Protein AF-A0A150FU16-F1 (afdb_monomer_lite)

Foldseek 3Di:
DDWDDAPPPDIFCQPDWDKDWDWDAPLVVLKIKIFIDTQGAGPVRFGADQPPRHGQDPDDPGDDDHGQDIFMDNALVRSLCCLQVVPPRPPDDPDDDDPGPSVVVVVPDRSDPDPVVSVLSSVLRNQNNVCSVVVNDRDRD

Radius of gyration: 16.52 Å; chains: 1; bounding box: 37×30×52 Å

pLDDT: mean 73.82, std 20.78, range [35.34, 98.25]

InterPro domains:
  IPR025595 Ycf91-like [PF14251] (20-88)
  IPR025595 Ycf91-like [PF14251] (110-141)

Secondary structure (DSSP, 8-state):
-EEEEETTTEEEEE-EE--EEEEEEETTTTEEEEEEE--EE-TTS-EE-TTT--B----TTPPPPPPSEEEEESSHHHHHHHHHH-TTTTS---------HHHHHHHTS-S---HHHHHHHHHHHHHHHHHHHH-------

Structure (mmCIF, N/CA/C/O backbone):
data_AF-A0A150FU16-F1
#
_entry.id   AF-A0A150FU16-F1
#
loop_
_atom_site.group_PDB
_atom_site.id
_atom_site.type_symbol
_atom_site.label_atom_id
_atom_site.label_alt_id
_atom_site.label_comp_id
_atom_site.label_asym_id
_atom_site.label_entity_id
_atom_site.label_seq_id
_atom_site.pdbx_PDB_ins_code
_atom_site.Cartn_x
_atom_site.Cartn_y
_atom_site.Cartn_z
_atom_site.occupancy
_atom_site.B_iso_or_equiv
_atom_site.auth_seq_id
_atom_site.auth_comp_id
_atom_site.auth_asym_id
_atom_site.auth_atom_id
_atom_site.pdbx_PDB_model_num
ATOM 1 N N . MET A 1 1 ? 3.997 -8.855 -21.879 1.00 38.38 1 MET A N 1
ATOM 2 C CA . MET A 1 1 ? 4.973 -7.906 -22.450 1.00 38.38 1 MET A CA 1
ATOM 3 C C . MET A 1 1 ? 4.283 -6.568 -22.614 1.00 38.38 1 MET A C 1
ATOM 5 O O . MET A 1 1 ? 3.260 -6.534 -23.284 1.00 38.38 1 MET A O 1
ATOM 9 N N . ALA A 1 2 ? 4.802 -5.507 -22.002 1.00 38.72 2 ALA A N 1
ATOM 10 C CA . ALA A 1 2 ? 4.414 -4.141 -22.334 1.00 38.72 2 ALA A CA 1
ATOM 11 C C . ALA A 1 2 ? 5.642 -3.480 -22.969 1.00 38.72 2 ALA A C 1
ATOM 13 O O . ALA A 1 2 ? 6.636 -3.245 -22.291 1.00 38.72 2 ALA A O 1
ATOM 14 N N . ALA A 1 3 ? 5.614 -3.265 -24.282 1.00 36.97 3 ALA A N 1
ATOM 15 C CA . ALA A 1 3 ? 6.650 -2.489 -24.953 1.00 36.97 3 ALA A CA 1
ATOM 16 C C . ALA A 1 3 ? 6.250 -1.016 -24.876 1.00 36.97 3 ALA A C 1
ATOM 18 O O . ALA A 1 3 ? 5.143 -0.665 -25.289 1.00 36.97 3 ALA A O 1
ATOM 19 N N . VAL A 1 4 ? 7.133 -0.165 -24.354 1.00 43.84 4 VAL A N 1
ATOM 20 C CA . VAL A 1 4 ? 6.954 1.283 -24.455 1.00 43.84 4 VAL A CA 1
ATOM 21 C C . VAL A 1 4 ? 7.875 1.782 -25.560 1.00 43.84 4 VAL A C 1
ATOM 23 O O . VAL A 1 4 ? 9.096 1.647 -25.478 1.00 43.84 4 VAL A O 1
ATOM 26 N N . LEU A 1 5 ? 7.279 2.297 -26.636 1.00 38.00 5 LEU A N 1
ATOM 27 C CA . LEU A 1 5 ? 8.014 2.947 -27.718 1.00 38.00 5 LEU A CA 1
ATOM 28 C C . LEU A 1 5 ? 8.509 4.306 -27.223 1.00 38.00 5 LEU A C 1
ATOM 30 O O . LEU A 1 5 ? 7.704 5.184 -26.911 1.00 38.00 5 LEU A O 1
ATOM 34 N N . VAL A 1 6 ? 9.827 4.480 -27.171 1.00 38.97 6 VAL A N 1
ATOM 35 C CA . VAL A 1 6 ? 10.470 5.738 -26.790 1.00 38.97 6 VAL A CA 1
ATOM 36 C C . VAL A 1 6 ? 11.047 6.348 -28.059 1.00 38.97 6 VAL A C 1
ATOM 38 O O . VAL A 1 6 ? 12.125 5.965 -28.489 1.00 38.97 6 VAL A O 1
ATOM 41 N N . ALA A 1 7 ? 10.327 7.283 -28.685 1.00 37.88 7 ALA A N 1
ATOM 42 C CA . ALA A 1 7 ? 10.711 7.895 -29.967 1.00 37.88 7 ALA A CA 1
ATOM 43 C C . ALA A 1 7 ? 10.796 6.885 -31.152 1.00 37.88 7 ALA A C 1
ATOM 45 O O . ALA A 1 7 ? 10.844 5.667 -30.954 1.00 37.88 7 ALA A O 1
ATOM 46 N N . PRO A 1 8 ? 10.756 7.341 -32.421 1.00 35.34 8 PRO A N 1
ATOM 47 C CA . PRO A 1 8 ? 10.810 6.429 -33.560 1.00 35.34 8 PRO A CA 1
ATOM 48 C C . PRO A 1 8 ? 12.207 5.797 -33.657 1.00 35.34 8 PRO A C 1
ATOM 50 O O . PRO A 1 8 ? 13.152 6.428 -34.117 1.00 35.34 8 PRO A O 1
ATOM 53 N N . GLY A 1 9 ? 12.329 4.547 -33.201 1.00 47.16 9 GLY A N 1
ATOM 54 C CA . GLY A 1 9 ? 13.541 3.730 -33.335 1.00 47.16 9 GLY A CA 1
ATOM 55 C C . GLY A 1 9 ? 14.097 3.137 -32.038 1.00 47.16 9 GLY A C 1
ATOM 56 O O . GLY A 1 9 ? 14.844 2.167 -32.124 1.00 47.16 9 GLY A O 1
ATOM 57 N N . ASN A 1 10 ? 13.704 3.632 -30.856 1.00 38.28 10 ASN A N 1
ATOM 58 C CA . ASN A 1 10 ? 14.149 3.069 -29.576 1.00 38.28 10 ASN A CA 1
ATOM 59 C C . ASN A 1 10 ? 12.986 2.355 -28.866 1.00 38.28 10 ASN A C 1
ATOM 61 O O . ASN A 1 10 ? 12.121 2.963 -28.238 1.00 38.28 10 ASN A O 1
ATOM 65 N N . CYS A 1 11 ? 12.970 1.025 -28.947 1.00 38.09 11 CYS A N 1
ATOM 66 C CA . CYS A 1 11 ? 12.127 0.198 -28.087 1.00 38.09 11 CYS A CA 1
ATOM 67 C C . CYS A 1 11 ? 12.889 -0.087 -26.790 1.00 38.09 11 CYS A C 1
ATOM 69 O O . CYS A 1 11 ? 13.909 -0.776 -26.820 1.00 38.09 11 CYS A O 1
ATOM 71 N N . VAL A 1 12 ? 12.394 0.405 -25.651 1.00 45.84 12 VAL A N 1
ATOM 72 C CA . VAL A 1 12 ? 12.829 -0.105 -24.346 1.00 45.84 12 VAL A CA 1
ATOM 73 C C . VAL A 1 12 ? 11.895 -1.252 -23.990 1.00 45.84 12 VAL A C 1
ATOM 75 O O . VAL A 1 12 ? 10.703 -1.057 -23.740 1.00 45.84 12 VAL A O 1
ATOM 78 N N . ASN A 1 13 ? 12.427 -2.472 -24.002 1.00 42.75 13 ASN A N 1
ATOM 79 C CA . ASN A 1 13 ? 11.685 -3.641 -23.559 1.00 42.75 13 ASN A CA 1
ATOM 80 C C . ASN A 1 13 ? 11.575 -3.608 -22.027 1.00 42.75 13 ASN A C 1
ATOM 82 O O . ASN A 1 13 ? 12.499 -3.994 -21.316 1.00 42.75 13 ASN A O 1
ATOM 86 N N . ILE A 1 14 ? 10.442 -3.138 -21.502 1.00 47.56 14 ILE A N 1
ATOM 87 C CA . ILE A 1 14 ? 10.121 -3.264 -20.077 1.00 47.56 14 ILE A CA 1
ATOM 88 C C . ILE A 1 14 ? 9.422 -4.610 -19.908 1.00 47.56 14 ILE A C 1
ATOM 90 O O . ILE A 1 14 ? 8.222 -4.765 -20.149 1.00 47.56 14 ILE A O 1
ATOM 94 N N . HIS A 1 15 ? 10.202 -5.634 -19.567 1.00 50.66 15 HIS A N 1
ATOM 95 C CA . HIS A 1 15 ? 9.715 -7.006 -19.660 1.00 50.66 15 HIS A CA 1
ATOM 96 C C . HIS A 1 15 ? 8.670 -7.362 -18.601 1.00 50.66 15 HIS A C 1
ATOM 98 O O . HIS A 1 15 ? 7.845 -8.246 -18.843 1.00 50.66 15 HIS A O 1
ATOM 104 N N . ILE A 1 16 ? 8.638 -6.675 -17.457 1.00 46.75 16 ILE A N 1
ATOM 105 C CA . ILE A 1 16 ? 7.681 -6.948 -16.387 1.00 46.75 16 ILE A CA 1
ATOM 106 C C . ILE A 1 16 ? 7.461 -5.663 -15.583 1.00 46.75 16 ILE A C 1
ATOM 108 O O . ILE A 1 16 ? 8.401 -5.144 -14.997 1.00 46.75 16 ILE A O 1
ATOM 112 N N . ILE A 1 17 ? 6.226 -5.162 -15.530 1.00 54.00 17 ILE A N 1
ATOM 113 C CA . ILE A 1 17 ? 5.828 -4.137 -14.556 1.00 54.00 17 ILE A CA 1
ATOM 114 C C . ILE A 1 17 ? 5.125 -4.883 -13.418 1.00 54.00 17 ILE A C 1
ATOM 116 O O . ILE A 1 17 ? 3.940 -5.211 -13.512 1.00 54.00 17 ILE A O 1
ATOM 120 N N . VAL A 1 18 ? 5.880 -5.247 -12.376 1.00 66.06 18 VAL A N 1
ATOM 121 C CA . VAL A 1 18 ? 5.297 -5.733 -11.113 1.00 66.06 18 VAL A CA 1
ATOM 122 C C . VAL A 1 18 ? 5.264 -4.555 -10.156 1.00 66.06 18 VAL A C 1
ATOM 124 O O . VAL A 1 18 ? 6.288 -4.177 -9.611 1.00 66.06 18 VAL A O 1
ATOM 127 N N . ASN A 1 19 ? 4.112 -3.932 -9.962 1.00 80.00 19 ASN A N 1
ATOM 128 C CA . ASN A 1 19 ? 4.026 -2.828 -9.010 1.00 80.00 19 ASN A CA 1
ATOM 129 C C . ASN A 1 19 ? 4.054 -3.353 -7.573 1.00 80.00 19 ASN A C 1
ATOM 131 O O . ASN A 1 19 ? 3.657 -4.492 -7.324 1.00 80.00 19 ASN A O 1
ATOM 135 N N . TYR A 1 20 ? 4.479 -2.514 -6.635 1.00 85.62 20 TYR A N 1
ATOM 136 C CA . TYR A 1 20 ? 4.388 -2.803 -5.207 1.00 85.62 20 TYR A CA 1
ATOM 137 C C . TYR A 1 20 ? 3.742 -1.641 -4.459 1.00 85.62 20 TYR A C 1
ATOM 139 O O . TYR A 1 20 ? 3.743 -0.500 -4.929 1.00 85.62 20 TYR A O 1
ATOM 147 N N . TYR A 1 21 ? 3.192 -1.955 -3.288 1.00 90.75 21 TYR A N 1
ATOM 148 C CA . TYR A 1 21 ? 2.586 -0.984 -2.391 1.00 90.75 21 TYR A CA 1
ATOM 149 C C . TYR A 1 21 ? 3.324 -0.954 -1.060 1.00 90.75 21 TYR A C 1
ATOM 151 O O . TYR A 1 21 ? 3.679 -2.003 -0.521 1.00 90.75 21 TYR A O 1
ATOM 159 N N . ILE A 1 22 ? 3.507 0.249 -0.525 1.00 92.75 22 ILE A N 1
ATOM 160 C CA . ILE A 1 22 ? 3.852 0.453 0.881 1.00 92.75 22 ILE A CA 1
ATOM 161 C C . ILE A 1 22 ? 2.591 0.937 1.588 1.00 92.75 22 ILE A C 1
ATOM 163 O O . ILE A 1 22 ? 2.018 1.956 1.199 1.00 92.75 22 ILE A O 1
ATOM 167 N N . ILE A 1 23 ? 2.160 0.208 2.616 1.00 95.19 23 ILE A N 1
ATOM 168 C CA . ILE A 1 23 ? 0.952 0.529 3.380 1.00 95.19 23 ILE A CA 1
ATOM 169 C C . ILE A 1 23 ? 1.353 1.112 4.733 1.00 95.19 23 ILE A C 1
ATOM 171 O O . ILE A 1 23 ? 2.223 0.592 5.430 1.00 95.19 23 ILE A O 1
ATOM 175 N N . LYS A 1 24 ? 0.725 2.225 5.104 1.00 95.56 24 LYS A N 1
ATOM 176 C CA . LYS A 1 24 ? 0.970 2.956 6.350 1.00 95.56 24 LYS A CA 1
ATOM 177 C C . LYS A 1 24 ? -0.356 3.352 6.986 1.00 95.56 24 LYS A C 1
ATOM 179 O O . LYS A 1 24 ? -1.382 3.432 6.313 1.00 95.56 24 LYS A O 1
ATOM 184 N N . LEU A 1 25 ? -0.319 3.642 8.283 1.00 97.06 25 LEU A N 1
ATOM 185 C CA . LEU A 1 25 ? -1.453 4.203 9.012 1.00 97.06 25 LEU A CA 1
ATOM 186 C C . LEU A 1 25 ? -1.185 5.668 9.342 1.00 97.06 25 LEU A C 1
ATOM 188 O O 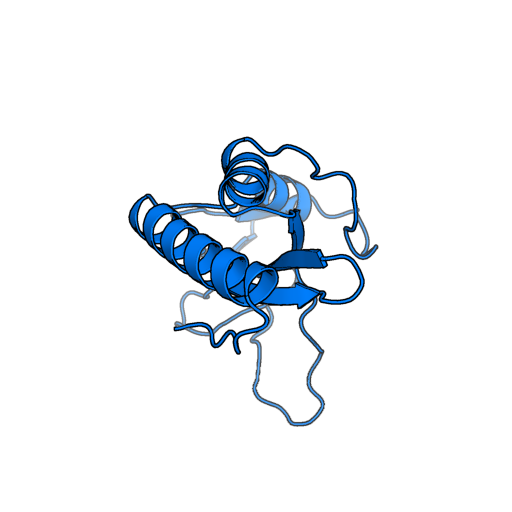. LEU A 1 25 ? -0.237 5.977 10.064 1.00 97.06 25 LEU A O 1
ATOM 192 N N . ASP A 1 26 ? -2.055 6.553 8.869 1.00 96.44 26 ASP A N 1
ATOM 193 C CA . ASP A 1 26 ? -2.174 7.908 9.391 1.00 96.44 26 ASP A CA 1
ATOM 194 C C . ASP A 1 26 ? -3.191 7.887 10.536 1.00 96.44 26 ASP A C 1
ATOM 196 O O . ASP A 1 26 ? -4.408 7.865 10.336 1.00 96.44 26 ASP A O 1
ATOM 200 N N . ARG A 1 27 ? -2.680 7.839 11.768 1.00 94.19 27 ARG A N 1
ATOM 201 C CA . ARG A 1 27 ? -3.524 7.756 12.966 1.00 94.19 27 ARG A CA 1
ATOM 202 C C . ARG A 1 27 ? -4.201 9.078 13.314 1.00 94.19 27 ARG A C 1
ATOM 204 O O . ARG A 1 27 ? -5.237 9.043 13.971 1.00 94.19 27 ARG A O 1
ATOM 211 N N . GLU A 1 28 ? -3.646 10.206 12.878 1.00 96.00 28 GLU A N 1
ATOM 212 C CA . GLU A 1 28 ? -4.243 11.523 13.101 1.00 96.00 28 GLU A CA 1
ATOM 213 C C . GLU A 1 28 ? -5.462 11.703 12.192 1.00 96.00 28 GLU A C 1
ATOM 215 O O . GLU A 1 28 ? -6.558 11.989 12.672 1.00 96.00 28 GLU A O 1
ATOM 220 N N . ALA A 1 29 ? -5.305 11.423 10.895 1.00 94.31 29 ALA A N 1
ATOM 221 C CA . ALA A 1 29 ? -6.404 11.471 9.931 1.00 94.31 29 ALA A CA 1
ATOM 222 C C . ALA A 1 29 ? -7.379 10.287 10.056 1.00 94.31 29 ALA A C 1
ATOM 224 O O . ALA A 1 29 ? -8.479 10.329 9.503 1.00 94.31 29 ALA A O 1
ATOM 225 N N . ARG A 1 30 ? -6.989 9.233 10.786 1.00 95.81 30 ARG A N 1
ATOM 226 C CA . ARG A 1 30 ? -7.670 7.932 10.834 1.00 95.81 30 ARG A CA 1
ATOM 227 C C . ARG A 1 30 ? -7.841 7.321 9.444 1.00 95.81 30 ARG A C 1
ATOM 229 O O . ARG A 1 30 ? -8.938 6.907 9.067 1.00 95.81 30 ARG A O 1
ATOM 236 N N . GLU A 1 31 ? -6.743 7.236 8.705 1.00 97.19 31 GLU A N 1
ATOM 237 C CA . GLU A 1 31 ? -6.721 6.713 7.341 1.00 97.19 31 GLU A CA 1
ATOM 238 C C . GLU A 1 31 ? -5.615 5.672 7.138 1.00 97.19 31 GLU A C 1
ATOM 240 O O . GLU A 1 31 ? -4.520 5.749 7.696 1.00 97.19 31 GLU A O 1
ATOM 245 N N . ILE A 1 32 ? -5.913 4.692 6.294 1.00 97.50 32 ILE A N 1
ATOM 246 C CA . ILE A 1 32 ? -4.956 3.804 5.644 1.00 97.50 32 ILE A CA 1
ATOM 247 C C . ILE A 1 32 ? -4.366 4.576 4.464 1.00 97.50 32 ILE A C 1
ATOM 249 O O . ILE A 1 32 ? -5.105 5.180 3.687 1.00 97.50 32 ILE A O 1
ATOM 253 N N . VAL A 1 33 ? -3.045 4.540 4.316 1.00 95.88 33 VAL A N 1
ATOM 254 C CA . VAL A 1 33 ? -2.308 5.177 3.221 1.00 95.88 33 VAL A CA 1
ATOM 255 C C . VAL A 1 33 ? -1.575 4.092 2.440 1.00 95.88 33 VAL A C 1
ATOM 257 O O . VAL A 1 33 ? -0.731 3.403 3.004 1.00 95.88 33 VAL A O 1
ATOM 260 N N . ALA A 1 34 ? -1.885 3.935 1.155 1.00 94.31 34 ALA A N 1
ATOM 261 C CA . ALA A 1 34 ? -1.230 2.989 0.257 1.00 94.31 34 ALA A CA 1
ATOM 262 C C . ALA A 1 34 ? -0.459 3.740 -0.836 1.00 94.31 34 ALA A C 1
ATOM 264 O O . ALA A 1 34 ? -1.037 4.351 -1.736 1.00 94.31 34 ALA A O 1
ATOM 265 N N . GLU A 1 35 ? 0.863 3.685 -0.752 1.00 92.00 35 GLU A N 1
ATOM 266 C CA . GLU A 1 35 ? 1.795 4.293 -1.697 1.00 92.00 35 GLU A CA 1
ATOM 267 C C . GLU A 1 35 ? 2.146 3.287 -2.797 1.00 92.00 35 GLU A C 1
ATOM 269 O O . GLU A 1 35 ? 2.727 2.242 -2.515 1.00 92.00 35 GLU A O 1
ATOM 274 N N . HIS A 1 36 ? 1.794 3.589 -4.046 1.00 87.31 36 HIS A N 1
ATOM 275 C CA . HIS A 1 36 ? 2.041 2.735 -5.208 1.00 87.31 36 HIS A CA 1
ATOM 276 C C . HIS A 1 36 ? 3.370 3.079 -5.890 1.00 87.31 36 HIS A C 1
ATOM 278 O O . HIS A 1 36 ? 3.614 4.237 -6.244 1.00 87.31 36 HIS A O 1
ATOM 284 N N . TYR A 1 37 ? 4.173 2.060 -6.186 1.00 83.38 37 TYR A N 1
ATOM 285 C CA . TYR A 1 37 ? 5.460 2.185 -6.863 1.00 83.38 37 TYR A CA 1
ATOM 286 C C . TYR A 1 37 ? 5.567 1.234 -8.055 1.00 83.38 37 TYR A C 1
ATOM 288 O O . TYR A 1 37 ? 5.117 0.088 -8.003 1.00 83.38 37 TYR A O 1
ATOM 296 N N . SER A 1 38 ? 6.229 1.696 -9.115 1.00 78.75 38 SER A N 1
ATOM 297 C CA . SER A 1 38 ? 6.595 0.865 -10.260 1.00 78.75 38 SER A CA 1
ATOM 298 C C . SER A 1 38 ? 7.873 0.069 -9.975 1.00 78.75 38 SER A C 1
ATOM 300 O O . SER A 1 38 ? 8.798 0.540 -9.302 1.00 78.75 38 SER A O 1
ATOM 302 N N . ASN A 1 39 ? 7.954 -1.143 -10.520 1.00 74.12 39 ASN A N 1
ATOM 303 C CA . ASN A 1 39 ? 9.181 -1.942 -10.546 1.00 74.12 39 ASN A CA 1
ATOM 304 C C . ASN A 1 39 ? 9.497 -2.300 -11.998 1.00 74.12 39 ASN A C 1
ATOM 306 O O . ASN A 1 39 ? 9.163 -3.389 -12.471 1.00 74.12 39 ASN A O 1
ATOM 310 N N . ALA A 1 40 ? 10.053 -1.341 -12.736 1.00 76.44 40 ALA A N 1
ATOM 311 C CA . ALA A 1 40 ? 10.533 -1.611 -14.078 1.00 76.44 40 ALA A CA 1
ATOM 312 C C . ALA A 1 40 ? 11.832 -2.419 -13.984 1.00 76.44 40 ALA A C 1
ATOM 314 O O . ALA A 1 40 ? 12.739 -2.087 -13.223 1.00 76.44 40 ALA A O 1
ATOM 315 N N . ILE A 1 41 ? 11.905 -3.502 -14.754 1.00 76.12 41 ILE A N 1
ATOM 316 C CA . ILE A 1 41 ? 13.080 -4.368 -14.839 1.00 76.12 41 ILE A CA 1
ATOM 317 C C . ILE A 1 41 ? 13.528 -4.404 -16.298 1.00 76.12 41 ILE A C 1
ATOM 319 O O . ILE A 1 41 ? 12.714 -4.661 -17.190 1.00 76.12 41 ILE A O 1
ATOM 323 N N . ASN A 1 42 ? 14.810 -4.130 -16.540 1.00 76.25 42 ASN A N 1
ATOM 324 C CA . ASN A 1 42 ? 15.391 -4.174 -17.882 1.00 76.25 42 ASN A CA 1
ATOM 325 C C . ASN A 1 42 ? 15.772 -5.604 -18.308 1.00 76.25 42 ASN A C 1
ATOM 327 O O . ASN A 1 42 ? 15.764 -6.537 -17.506 1.00 76.25 42 ASN A O 1
ATOM 331 N N . ASP A 1 43 ? 16.186 -5.771 -19.565 1.00 77.69 43 ASP A N 1
ATOM 332 C CA . ASP A 1 43 ? 16.566 -7.073 -20.144 1.00 77.69 43 ASP A CA 1
ATOM 333 C C . ASP A 1 43 ? 17.775 -7.745 -19.458 1.00 77.69 43 ASP A C 1
ATOM 335 O O . ASP A 1 43 ? 18.049 -8.923 -19.679 1.00 77.69 43 ASP A O 1
ATOM 339 N N . LYS A 1 44 ? 18.499 -7.015 -18.600 1.00 80.44 44 LYS A N 1
ATOM 340 C CA . LYS A 1 44 ? 19.597 -7.546 -17.776 1.00 80.44 44 LYS A CA 1
ATOM 341 C C . LYS A 1 44 ? 19.131 -7.997 -16.388 1.00 80.44 44 LYS A C 1
ATOM 343 O O . LYS A 1 44 ? 19.964 -8.370 -15.567 1.00 80.44 44 LYS A O 1
ATOM 348 N N . GLY A 1 45 ? 17.829 -7.935 -16.107 1.00 77.06 45 GLY A N 1
ATOM 349 C CA . GLY A 1 45 ? 17.258 -8.261 -14.802 1.00 77.06 45 GLY A CA 1
ATOM 350 C C . GLY A 1 45 ? 17.517 -7.200 -13.729 1.00 77.06 45 GLY A C 1
ATOM 351 O O . GLY A 1 45 ? 17.387 -7.499 -12.545 1.00 77.06 45 GLY A O 1
ATOM 352 N N . LEU A 1 46 ? 17.903 -5.977 -14.110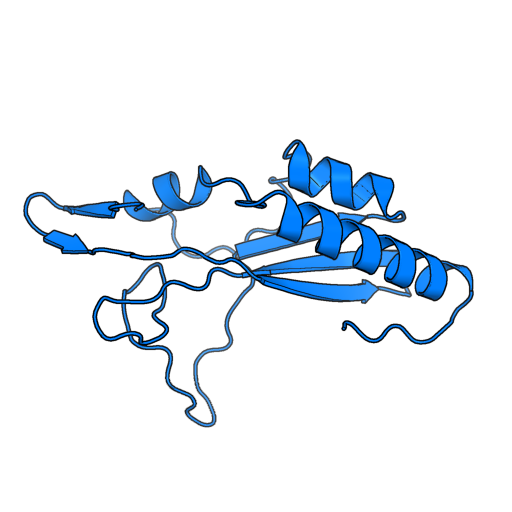 1.00 80.19 46 LEU A N 1
ATOM 353 C CA . LEU A 1 46 ? 18.175 -4.893 -13.164 1.00 80.19 46 LEU A CA 1
ATOM 354 C C . LEU A 1 46 ? 16.935 -4.020 -12.981 1.00 80.19 46 LEU A C 1
ATOM 356 O O . LEU A 1 46 ? 16.275 -3.675 -13.964 1.00 80.19 46 LEU A O 1
ATOM 360 N N . ALA A 1 47 ? 16.666 -3.629 -11.732 1.00 76.88 47 ALA A N 1
ATOM 361 C CA . ALA A 1 47 ? 15.662 -2.620 -11.421 1.00 76.88 47 ALA A CA 1
ATOM 362 C C . ALA A 1 47 ? 16.084 -1.286 -12.039 1.00 76.88 47 ALA A C 1
ATOM 364 O O . ALA A 1 47 ? 17.205 -0.814 -11.823 1.00 76.88 47 ALA A O 1
ATOM 365 N N . VAL A 1 48 ? 15.187 -0.701 -12.818 1.00 75.25 48 VAL A N 1
ATOM 366 C CA . VAL A 1 48 ? 15.392 0.575 -13.486 1.00 75.25 48 VAL A CA 1
ATOM 367 C C . VAL A 1 48 ? 14.291 1.544 -13.112 1.00 75.25 48 VAL A C 1
ATOM 369 O O . VAL A 1 48 ? 13.170 1.163 -12.774 1.00 75.25 48 VAL A O 1
ATOM 372 N N . ASP A 1 49 ? 14.642 2.813 -13.159 1.00 74.31 49 ASP A N 1
ATOM 373 C CA . ASP A 1 49 ? 13.682 3.890 -13.148 1.00 74.31 49 ASP A CA 1
ATOM 374 C C . ASP A 1 49 ? 12.839 3.815 -14.431 1.00 74.31 49 ASP A C 1
ATOM 376 O O . ASP A 1 49 ? 13.364 3.611 -15.526 1.00 74.31 49 ASP A O 1
ATOM 380 N N . ASP A 1 50 ? 11.518 3.891 -14.295 1.00 65.44 50 ASP A N 1
ATOM 381 C CA . ASP A 1 50 ? 10.573 3.709 -15.399 1.00 65.44 50 ASP A CA 1
ATOM 382 C C . ASP A 1 50 ? 10.516 4.911 -16.350 1.00 65.44 50 ASP A C 1
ATOM 384 O O . ASP A 1 50 ? 10.048 4.764 -17.481 1.00 65.44 50 ASP A O 1
ATOM 388 N N . GLU A 1 51 ? 11.005 6.074 -15.915 1.00 63.97 51 GLU A N 1
ATOM 389 C CA . GLU A 1 51 ? 11.009 7.317 -16.690 1.00 63.97 51 GLU A CA 1
ATOM 390 C C . GLU A 1 51 ? 12.340 7.518 -17.420 1.00 63.97 51 GLU A C 1
ATOM 392 O O . GLU A 1 51 ? 12.367 7.847 -18.604 1.00 63.97 51 GLU A O 1
ATOM 397 N N . THR A 1 52 ? 13.451 7.271 -16.731 1.00 69.25 52 THR A N 1
ATOM 398 C CA . THR A 1 52 ? 14.812 7.486 -17.244 1.00 69.25 52 THR A CA 1
ATOM 399 C C . THR A 1 52 ? 15.467 6.213 -17.785 1.00 69.25 52 THR A C 1
ATOM 401 O O . THR A 1 52 ? 16.425 6.291 -18.554 1.00 69.25 52 THR A O 1
ATOM 404 N N . GLY A 1 53 ? 14.982 5.027 -17.401 1.00 70.12 53 GLY A N 1
ATOM 405 C CA . GLY A 1 53 ? 15.605 3.741 -17.733 1.00 70.12 53 GLY A CA 1
ATOM 406 C C . GLY A 1 53 ? 16.931 3.482 -17.007 1.00 70.12 53 GLY A C 1
ATOM 407 O O . GLY A 1 53 ? 17.580 2.460 -17.257 1.00 70.12 53 GLY A O 1
ATOM 408 N N . GLU A 1 54 ? 17.351 4.382 -16.114 1.00 76.06 54 GLU A N 1
ATOM 409 C CA . GLU A 1 54 ? 18.587 4.246 -15.352 1.00 76.06 54 GLU A CA 1
ATOM 410 C C . GLU A 1 54 ? 18.467 3.164 -14.280 1.00 76.06 54 GLU A C 1
ATOM 412 O O . GLU A 1 54 ? 17.426 2.981 -13.655 1.00 76.06 54 GLU A O 1
ATOM 417 N N . VAL A 1 55 ? 19.561 2.442 -14.035 1.00 80.06 55 VAL A N 1
ATOM 418 C CA . VAL A 1 55 ? 19.595 1.397 -13.007 1.00 80.06 55 VAL A CA 1
ATOM 419 C C . VAL A 1 55 ? 19.499 2.021 -11.618 1.00 80.06 55 VAL A C 1
ATOM 421 O O . VAL A 1 55 ? 20.341 2.832 -11.223 1.00 80.06 55 VAL A O 1
ATOM 424 N N . ILE A 1 56 ? 18.517 1.567 -10.842 1.00 75.56 56 ILE A N 1
ATOM 425 C CA . ILE A 1 56 ? 18.327 1.977 -9.453 1.00 75.56 56 ILE A CA 1
ATOM 426 C C . ILE A 1 56 ? 19.367 1.243 -8.603 1.00 75.56 56 ILE A C 1
ATOM 428 O O . ILE A 1 56 ? 19.219 0.072 -8.256 1.00 75.56 56 ILE A O 1
ATOM 432 N N . GLY A 1 57 ? 20.467 1.930 -8.299 1.00 73.00 57 GLY A N 1
ATOM 433 C CA . GLY A 1 57 ? 21.533 1.403 -7.452 1.00 73.00 57 GLY A CA 1
ATOM 434 C C . GLY A 1 57 ? 21.289 1.662 -5.964 1.00 73.00 57 GLY A C 1
ATOM 435 O O . G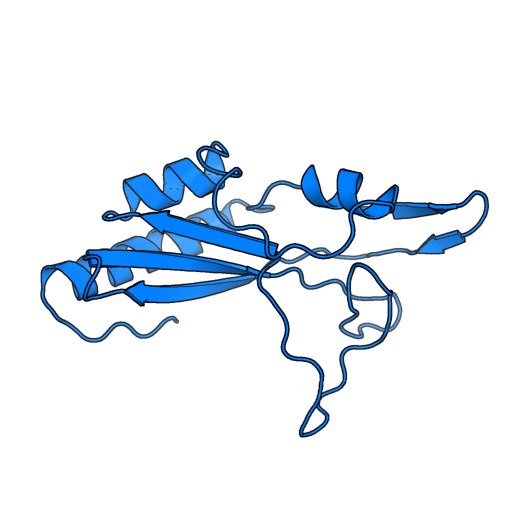LY A 1 57 ? 20.913 2.766 -5.572 1.00 73.00 57 GLY A O 1
ATOM 436 N N . CYS A 1 58 ? 21.616 0.688 -5.111 1.00 63.09 58 CYS A N 1
ATOM 437 C CA . CYS A 1 58 ? 21.667 0.849 -3.653 1.00 63.09 58 CYS A CA 1
ATOM 438 C C . CYS A 1 58 ? 22.887 1.691 -3.224 1.00 63.09 58 CYS A C 1
ATOM 440 O O . CYS A 1 58 ? 23.803 1.190 -2.571 1.00 63.09 58 CYS A O 1
ATOM 442 N N . ARG A 1 59 ? 22.951 2.971 -3.613 1.00 66.38 59 ARG A N 1
ATOM 443 C CA . ARG A 1 59 ? 23.955 3.910 -3.087 1.00 66.38 59 ARG A CA 1
ATOM 444 C C . ARG A 1 59 ? 23.418 4.615 -1.845 1.00 66.38 59 ARG A C 1
ATOM 446 O O . ARG A 1 59 ? 22.283 5.082 -1.821 1.00 66.38 59 ARG A O 1
ATOM 453 N N . ARG A 1 60 ? 24.258 4.731 -0.812 1.00 52.44 60 ARG A N 1
ATOM 454 C CA . ARG A 1 60 ? 23.977 5.578 0.357 1.00 52.44 60 ARG A CA 1
ATOM 455 C C . ARG A 1 60 ? 23.853 7.030 -0.136 1.00 52.44 60 ARG A C 1
ATOM 457 O O . ARG A 1 60 ? 24.797 7.538 -0.731 1.00 52.44 60 ARG A O 1
ATOM 464 N N . GLY A 1 61 ? 22.690 7.654 0.068 1.00 58.50 61 GLY A N 1
ATOM 465 C CA . GLY A 1 61 ? 22.362 8.975 -0.493 1.00 58.50 61 GLY A CA 1
ATOM 466 C C . GLY A 1 61 ? 21.803 8.952 -1.924 1.00 58.50 61 GLY A C 1
ATOM 467 O O . GLY A 1 61 ? 21.789 9.989 -2.579 1.00 58.50 61 GLY A O 1
ATOM 468 N N . GLY A 1 62 ? 21.377 7.787 -2.426 1.00 59.03 62 GLY A N 1
ATOM 469 C CA . GLY A 1 62 ? 20.645 7.684 -3.690 1.00 59.03 62 GLY A CA 1
ATOM 470 C C . GLY A 1 62 ? 19.308 8.431 -3.656 1.00 59.03 62 GLY A C 1
ATOM 471 O O . GLY A 1 62 ? 18.783 8.738 -2.584 1.00 59.03 62 GLY A O 1
ATOM 472 N N . ALA A 1 63 ? 18.769 8.726 -4.841 1.00 64.62 63 ALA A N 1
ATOM 473 C CA . ALA A 1 63 ? 17.498 9.426 -4.986 1.00 64.62 63 ALA A CA 1
ATOM 474 C C . ALA A 1 63 ? 16.378 8.706 -4.214 1.00 64.62 63 ALA A C 1
ATOM 476 O O . ALA A 1 63 ? 16.199 7.491 -4.335 1.00 64.62 63 ALA A O 1
ATOM 477 N N . VAL A 1 64 ? 15.629 9.461 -3.406 1.00 69.62 64 VAL A N 1
ATOM 478 C CA . VAL A 1 64 ? 14.451 8.947 -2.700 1.00 69.62 64 VAL A CA 1
ATOM 479 C C . VAL A 1 64 ? 13.376 8.663 -3.744 1.00 69.62 64 VAL A C 1
ATOM 481 O O . VAL A 1 64 ? 12.938 9.582 -4.435 1.00 69.62 64 VAL A O 1
ATOM 484 N N . ARG A 1 65 ? 12.945 7.401 -3.870 1.00 74.44 65 ARG A N 1
ATOM 485 C CA . ARG A 1 65 ? 11.836 7.067 -4.772 1.00 74.44 65 ARG A CA 1
ATOM 486 C C . ARG A 1 65 ? 10.549 7.671 -4.232 1.00 74.44 65 ARG A C 1
ATOM 488 O O . ARG A 1 65 ? 10.151 7.396 -3.099 1.00 74.44 65 ARG A O 1
ATOM 495 N N . LEU A 1 66 ? 9.895 8.462 -5.069 1.00 80.81 66 LEU A N 1
ATOM 496 C CA . LEU A 1 66 ? 8.569 8.986 -4.790 1.00 80.81 66 LEU A CA 1
ATOM 497 C C . LEU A 1 66 ? 7.511 7.984 -5.263 1.00 80.81 66 LEU A C 1
ATOM 499 O O . LEU A 1 66 ? 7.715 7.309 -6.275 1.00 80.81 66 LEU A O 1
ATOM 503 N N . PRO A 1 67 ? 6.392 7.852 -4.536 1.00 83.44 67 PRO A N 1
ATOM 504 C CA . PRO A 1 67 ? 5.289 7.032 -5.000 1.00 83.44 67 PRO A CA 1
ATOM 505 C C . PRO A 1 67 ? 4.677 7.642 -6.259 1.00 83.44 67 PRO A C 1
ATOM 507 O O . PRO A 1 67 ? 4.512 8.857 -6.371 1.00 83.44 67 PRO A O 1
ATOM 510 N N . ARG A 1 68 ? 4.286 6.784 -7.201 1.00 78.88 68 ARG A N 1
ATOM 511 C CA . ARG A 1 68 ? 3.610 7.202 -8.438 1.00 78.88 68 ARG A CA 1
ATOM 512 C C . ARG A 1 68 ? 2.170 7.643 -8.157 1.00 78.88 68 ARG A C 1
ATOM 514 O O . ARG A 1 68 ? 1.624 8.480 -8.878 1.00 78.88 68 ARG A O 1
ATOM 521 N N . ARG A 1 69 ? 1.562 7.063 -7.113 1.00 82.56 69 ARG A N 1
ATOM 522 C CA . ARG A 1 69 ? 0.249 7.424 -6.560 1.00 82.56 69 ARG A CA 1
ATOM 523 C C . ARG A 1 69 ? 0.182 7.136 -5.072 1.00 82.56 69 ARG A C 1
ATOM 525 O O . ARG A 1 69 ? 0.820 6.201 -4.592 1.00 82.56 69 ARG A O 1
ATOM 532 N N . ILE A 1 70 ? -0.648 7.903 -4.383 1.00 89.25 70 ILE A N 1
ATOM 533 C CA . ILE A 1 70 ? -1.001 7.673 -2.989 1.00 89.25 70 ILE A CA 1
ATOM 534 C C . ILE A 1 70 ? -2.512 7.499 -2.942 1.00 89.25 70 ILE A C 1
ATOM 536 O O . ILE A 1 70 ? -3.252 8.371 -3.383 1.00 89.25 70 ILE A O 1
ATOM 540 N N . PHE A 1 71 ? -2.963 6.366 -2.421 1.00 92.06 71 PHE A N 1
ATOM 541 C CA . PHE A 1 71 ? -4.369 6.128 -2.134 1.00 92.06 71 PHE A CA 1
ATOM 542 C C . PHE A 1 71 ? -4.576 6.250 -0.634 1.00 92.06 71 PHE A C 1
ATOM 544 O O . PHE A 1 71 ? -3.773 5.747 0.153 1.00 92.06 71 PHE A O 1
ATOM 551 N N . ARG A 1 72 ? -5.655 6.914 -0.235 1.00 94.81 72 ARG A N 1
ATOM 552 C CA . ARG A 1 72 ? -6.068 6.997 1.167 1.00 94.81 72 ARG A CA 1
ATOM 553 C C . ARG A 1 72 ? -7.425 6.339 1.334 1.00 94.81 72 ARG A C 1
ATOM 555 O O . ARG A 1 72 ? -8.128 6.140 0.347 1.00 94.81 72 ARG A O 1
ATOM 562 N N . GLY A 1 73 ? -7.814 6.001 2.551 1.00 94.94 73 GLY A N 1
ATOM 563 C CA . GLY A 1 73 ? -9.159 5.515 2.855 1.00 94.94 73 GLY A CA 1
ATOM 564 C C . GLY A 1 73 ? -9.298 5.158 4.323 1.00 94.94 73 GLY A C 1
ATOM 565 O O . GLY A 1 73 ? -8.321 4.810 4.974 1.00 94.94 73 GLY A O 1
ATOM 566 N N . ARG A 1 74 ? -10.508 5.239 4.867 1.00 96.25 74 ARG A N 1
ATOM 567 C CA . ARG A 1 74 ? -10.779 4.929 6.280 1.00 96.25 74 ARG A CA 1
ATOM 568 C C . ARG A 1 74 ? -11.050 3.447 6.511 1.00 96.25 74 ARG A C 1
ATOM 570 O O . ARG A 1 74 ? -10.941 2.981 7.640 1.00 96.25 74 ARG A O 1
ATOM 577 N N . THR A 1 75 ? -11.415 2.730 5.449 1.00 97.44 75 THR A N 1
ATOM 578 C CA . THR A 1 75 ? -11.773 1.306 5.479 1.00 97.44 75 THR A CA 1
ATOM 579 C C . THR A 1 75 ? -11.060 0.538 4.373 1.00 97.44 75 THR A C 1
ATOM 581 O O . THR A 1 75 ? -10.696 1.114 3.341 1.00 97.44 75 THR A O 1
ATOM 584 N N . ALA A 1 76 ? -10.926 -0.780 4.541 1.00 97.31 76 ALA A N 1
ATOM 585 C CA . ALA A 1 76 ? -10.372 -1.658 3.518 1.00 97.31 76 ALA A CA 1
ATOM 586 C C . ALA A 1 76 ? -11.190 -1.617 2.221 1.00 97.31 76 ALA A C 1
ATOM 588 O O . ALA A 1 76 ? -10.632 -1.653 1.123 1.00 97.31 76 ALA A O 1
ATOM 589 N N . LYS A 1 77 ? -12.516 -1.486 2.339 1.00 95.31 77 LYS A N 1
ATOM 590 C CA . LYS A 1 77 ? -13.418 -1.338 1.193 1.00 95.31 77 LYS A CA 1
ATOM 591 C C . LYS A 1 77 ? -13.135 -0.051 0.423 1.00 95.31 77 LYS A C 1
ATOM 593 O O . LYS A 1 77 ? -12.980 -0.104 -0.790 1.00 95.31 77 LYS A O 1
ATOM 598 N N . GLU A 1 78 ? -13.078 1.084 1.117 1.00 94.88 78 GLU A N 1
ATOM 599 C CA . GLU A 1 78 ? -12.893 2.400 0.493 1.00 94.88 78 GLU A CA 1
ATOM 600 C C . GLU A 1 78 ? -11.591 2.456 -0.309 1.00 94.88 78 GLU A C 1
ATOM 602 O O . GLU A 1 78 ? -11.604 2.828 -1.481 1.00 94.88 78 GLU A O 1
ATOM 607 N N . ILE A 1 79 ? -10.477 2.016 0.285 1.00 93.69 79 ILE A N 1
ATOM 608 C CA . ILE A 1 79 ? -9.188 2.023 -0.412 1.00 93.69 79 ILE A CA 1
ATOM 609 C C . ILE A 1 79 ? -9.149 1.008 -1.568 1.00 93.69 79 ILE A C 1
ATOM 611 O O . ILE A 1 79 ? -8.576 1.300 -2.615 1.00 93.69 79 ILE A O 1
ATOM 615 N N . SER A 1 80 ? -9.814 -0.148 -1.430 1.00 93.44 80 SER A N 1
ATOM 616 C CA . SER A 1 80 ? -9.910 -1.145 -2.509 1.00 93.44 80 SER A CA 1
ATOM 617 C C . SER A 1 80 ? -10.688 -0.616 -3.712 1.00 93.44 80 SER A C 1
ATOM 619 O O . SER A 1 80 ? -10.234 -0.783 -4.840 1.00 93.44 80 SER A O 1
ATOM 621 N N . VAL A 1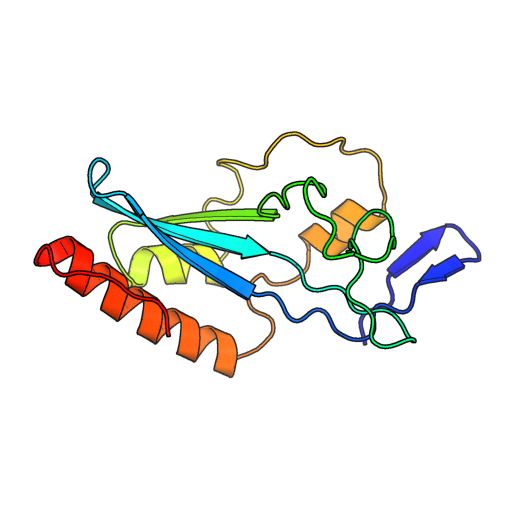 81 ? -11.827 0.046 -3.477 1.00 91.31 81 VAL A N 1
ATOM 622 C CA . VAL A 1 81 ? -12.638 0.675 -4.532 1.00 91.31 81 VAL A CA 1
ATOM 623 C C . VAL A 1 81 ? -11.818 1.742 -5.254 1.00 91.31 81 VAL A C 1
ATOM 625 O O . VAL A 1 81 ? -11.688 1.680 -6.472 1.00 91.31 81 VAL A O 1
ATOM 628 N N . ARG A 1 82 ? -11.152 2.644 -4.519 1.00 89.88 82 ARG A N 1
ATOM 629 C CA . ARG A 1 82 ? -10.289 3.679 -5.119 1.00 89.88 82 ARG A CA 1
ATOM 630 C C . ARG A 1 82 ? -9.192 3.099 -6.016 1.00 89.88 82 ARG A C 1
ATOM 632 O O . ARG A 1 82 ? -8.950 3.602 -7.110 1.00 89.88 82 ARG A O 1
ATOM 639 N N . ILE A 1 83 ? -8.535 2.022 -5.581 1.00 88.94 83 ILE A N 1
ATOM 640 C CA . ILE A 1 83 ? -7.455 1.396 -6.357 1.00 88.94 83 ILE A CA 1
ATOM 641 C C . ILE A 1 83 ? -7.992 0.650 -7.589 1.00 88.94 83 ILE A C 1
ATOM 643 O O . ILE A 1 83 ? -7.392 0.745 -8.662 1.00 88.94 83 ILE A O 1
ATOM 647 N N . LEU A 1 84 ? -9.078 -0.115 -7.443 1.00 86.56 84 LEU A N 1
ATOM 648 C CA . LEU A 1 84 ? -9.601 -0.995 -8.496 1.00 86.56 84 LEU A CA 1
ATOM 649 C C . LEU A 1 84 ? -10.460 -0.258 -9.525 1.00 86.56 84 LEU A C 1
ATOM 651 O O . LEU A 1 84 ? -10.384 -0.565 -10.712 1.00 86.56 84 LEU A O 1
ATOM 655 N N . GLU A 1 85 ? -11.262 0.700 -9.076 1.00 84.31 85 GLU A N 1
ATOM 656 C CA . GLU A 1 85 ? -12.207 1.449 -9.910 1.00 84.31 85 GLU A CA 1
ATOM 657 C C . GLU A 1 85 ? -11.625 2.800 -10.356 1.00 84.31 85 GLU A C 1
ATOM 659 O O . GLU A 1 85 ? -12.148 3.438 -11.266 1.00 84.31 85 GLU A O 1
ATOM 664 N N . GLY A 1 86 ? -10.485 3.207 -9.784 1.00 70.19 86 GLY A N 1
ATOM 665 C CA . GLY A 1 86 ? -9.745 4.399 -10.197 1.00 70.19 86 GLY A CA 1
ATOM 666 C C . GLY A 1 86 ? -10.312 5.717 -9.667 1.00 70.19 86 GLY A C 1
ATOM 667 O O . GLY A 1 86 ? -9.929 6.777 -10.169 1.00 70.19 86 GLY A O 1
ATOM 668 N N . GLU A 1 87 ? -11.194 5.672 -8.667 1.00 57.62 87 GLU A N 1
ATOM 669 C CA . GLU A 1 87 ? -11.715 6.870 -8.008 1.00 57.62 87 GLU A CA 1
ATOM 670 C C . GLU A 1 87 ? -10.618 7.557 -7.167 1.00 57.62 87 GLU A C 1
ATOM 672 O O . GLU A 1 87 ? -9.835 6.909 -6.472 1.00 57.62 87 GLU A O 1
ATOM 677 N N . ASP A 1 88 ? -10.553 8.889 -7.259 1.00 54.12 88 ASP A N 1
ATOM 678 C CA . ASP A 1 88 ? -9.598 9.786 -6.583 1.00 54.12 88 ASP A CA 1
ATOM 679 C C . ASP A 1 88 ? -8.131 9.770 -7.071 1.00 54.12 88 ASP A C 1
ATOM 681 O O . ASP A 1 88 ? -7.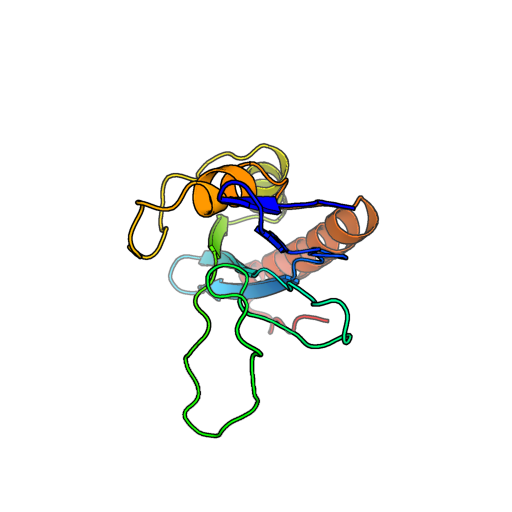194 10.020 -6.316 1.00 54.12 88 ASP A O 1
ATOM 685 N N . ALA A 1 89 ? -7.902 9.611 -8.379 1.00 47.00 89 ALA A N 1
ATOM 686 C CA . ALA A 1 89 ? -6.593 9.865 -9.006 1.00 47.00 89 ALA A CA 1
ATOM 687 C C . ALA A 1 89 ? -6.121 11.339 -8.953 1.00 47.00 89 ALA A C 1
ATOM 689 O O . ALA A 1 89 ? -4.961 11.617 -9.250 1.00 47.00 89 ALA A O 1
ATOM 690 N N . ALA A 1 90 ? -7.014 12.282 -8.631 1.00 42.50 90 ALA A N 1
ATOM 691 C CA . ALA A 1 90 ? -6.753 13.722 -8.711 1.00 42.50 90 ALA A CA 1
ATOM 692 C C . ALA A 1 90 ? -6.072 14.316 -7.463 1.00 42.50 90 ALA A C 1
ATOM 694 O O . ALA A 1 90 ? -5.655 15.473 -7.488 1.00 42.50 90 ALA A O 1
ATOM 695 N N . ALA A 1 91 ? -5.934 13.556 -6.375 1.00 43.00 91 ALA A N 1
ATOM 696 C CA . ALA A 1 91 ? -5.317 14.043 -5.149 1.00 43.00 91 ALA A CA 1
ATOM 697 C C . ALA A 1 91 ? -3.937 13.399 -4.955 1.00 43.00 91 ALA A C 1
ATOM 699 O O . ALA A 1 91 ? -3.829 12.255 -4.536 1.00 43.00 91 ALA A O 1
ATOM 700 N N . GLN A 1 92 ? -2.889 14.189 -5.212 1.00 48.59 92 GLN A N 1
ATOM 701 C CA . GLN A 1 92 ? -1.485 13.941 -4.838 1.00 48.59 92 GLN A CA 1
ATOM 702 C C . GLN A 1 92 ? -0.648 13.097 -5.823 1.00 48.59 92 GLN A C 1
ATOM 704 O O . GLN A 1 92 ? 0.020 12.137 -5.443 1.00 48.59 92 GLN A O 1
ATOM 709 N N . GLN A 1 93 ? -0.570 13.526 -7.088 1.00 48.66 93 GLN A N 1
ATOM 710 C CA . GLN A 1 93 ? 0.696 13.392 -7.824 1.00 48.66 93 GLN A CA 1
ATOM 711 C C . GLN A 1 93 ? 1.710 14.385 -7.222 1.00 48.66 93 GLN A C 1
ATOM 713 O O . GLN A 1 93 ? 1.401 15.580 -7.172 1.00 48.66 93 GLN A O 1
ATOM 718 N N . PRO A 1 94 ? 2.922 13.977 -6.806 1.00 39.81 94 PRO A N 1
ATOM 719 C CA . PRO A 1 94 ? 4.017 14.933 -6.727 1.00 39.81 94 PRO A CA 1
ATOM 720 C C . PRO A 1 94 ? 4.273 15.476 -8.140 1.00 39.81 94 PRO A C 1
ATOM 722 O O . PRO A 1 94 ? 4.388 14.715 -9.100 1.00 39.81 94 PRO A O 1
ATOM 725 N N . ALA A 1 95 ? 4.297 16.802 -8.276 1.00 39.66 95 ALA A N 1
ATOM 726 C CA . ALA A 1 95 ? 4.536 17.482 -9.541 1.00 39.66 95 ALA A CA 1
ATOM 727 C C . ALA A 1 95 ? 5.972 17.214 -10.023 1.00 39.66 95 ALA A C 1
ATOM 729 O O . ALA A 1 95 ? 6.915 17.863 -9.580 1.00 39.66 95 ALA A O 1
ATOM 730 N N . VAL A 1 96 ? 6.133 16.256 -10.933 1.00 42.22 96 VAL A N 1
ATOM 731 C CA . VAL A 1 96 ? 7.340 16.070 -11.749 1.00 42.22 96 VAL A CA 1
ATOM 732 C C . VAL A 1 96 ? 6.902 16.110 -13.219 1.00 42.22 96 VAL A C 1
ATOM 734 O O . VAL A 1 96 ? 5.822 15.625 -13.552 1.00 42.22 96 VAL A O 1
ATOM 737 N N . GLY A 1 97 ? 7.684 16.816 -14.045 1.00 44.50 97 GLY A N 1
ATOM 738 C CA . GLY A 1 97 ? 7.330 17.369 -15.363 1.00 44.50 97 GLY A CA 1
ATOM 739 C C . GLY A 1 97 ? 6.568 16.439 -16.317 1.00 44.50 97 GLY A C 1
ATOM 740 O O . GLY A 1 97 ? 6.810 15.241 -16.384 1.00 44.50 97 GLY A O 1
ATOM 741 N N . THR A 1 98 ? 5.628 17.017 -17.065 1.00 42.53 98 THR A N 1
ATOM 742 C CA . THR A 1 98 ? 4.538 16.316 -17.767 1.00 42.53 98 THR A CA 1
ATOM 743 C C . THR A 1 98 ? 4.777 16.059 -19.259 1.00 42.53 98 THR A C 1
ATOM 745 O O . THR A 1 98 ? 3.876 15.584 -19.945 1.00 42.53 98 THR A O 1
ATOM 748 N N . ASP A 1 99 ? 5.977 16.294 -19.785 1.00 42.78 99 ASP A N 1
ATOM 749 C CA . ASP A 1 99 ? 6.132 16.486 -21.237 1.00 42.78 99 ASP A CA 1
ATOM 750 C C . ASP A 1 99 ? 6.530 15.224 -22.038 1.00 42.78 99 ASP A C 1
ATOM 752 O O . ASP A 1 99 ? 6.828 15.304 -23.231 1.00 42.78 99 ASP A O 1
ATOM 756 N N . GLY A 1 100 ? 6.527 14.033 -21.423 1.00 45.62 100 GLY A N 1
ATOM 757 C CA . GLY A 1 100 ? 6.9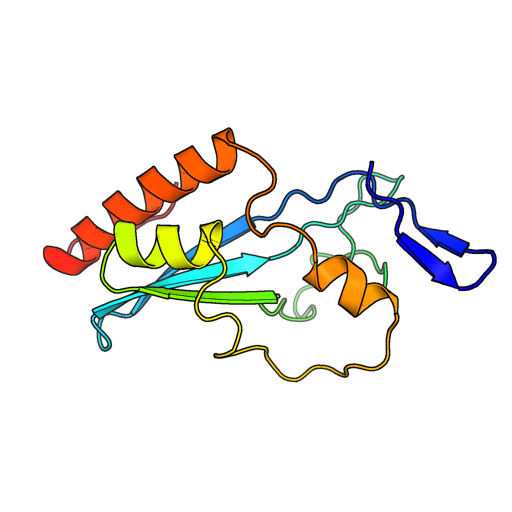56 12.782 -22.065 1.00 45.62 100 GLY A CA 1
ATOM 758 C C . GLY A 1 100 ? 5.805 11.879 -22.561 1.00 45.62 100 GLY A C 1
ATOM 759 O O . GLY A 1 100 ? 4.962 11.490 -21.751 1.00 45.62 100 GLY A O 1
ATOM 760 N N . PRO A 1 101 ? 5.791 11.406 -23.831 1.00 42.84 101 PRO A N 1
ATOM 761 C CA . PRO A 1 101 ? 4.769 10.473 -24.351 1.00 42.84 101 PRO A CA 1
ATOM 762 C C . PRO A 1 101 ? 4.719 9.117 -23.612 1.00 42.84 101 PRO A C 1
ATOM 764 O O . PRO A 1 101 ? 3.703 8.423 -23.626 1.00 42.84 101 PRO A O 1
ATOM 767 N N . GLN A 1 102 ? 5.800 8.760 -22.918 1.00 49.31 102 GLN A N 1
ATOM 768 C CA . GLN A 1 102 ? 5.959 7.558 -22.095 1.00 49.31 102 GLN A CA 1
ATOM 769 C C . GLN A 1 102 ? 5.195 7.643 -20.756 1.00 49.31 102 GLN A C 1
ATOM 771 O O . GLN A 1 102 ? 4.657 6.637 -20.287 1.00 49.31 102 GLN A O 1
ATOM 776 N N . GLN A 1 103 ? 5.049 8.852 -20.194 1.00 46.28 103 GLN A N 1
ATOM 777 C CA . GLN A 1 103 ? 4.339 9.124 -18.936 1.00 46.28 103 GLN A CA 1
ATOM 778 C C . GLN A 1 103 ? 2.842 8.796 -19.054 1.00 46.28 103 GLN A C 1
ATOM 780 O O . GLN A 1 103 ? 2.269 8.178 -18.157 1.00 46.28 103 GLN A O 1
ATOM 785 N N . ALA A 1 104 ? 2.228 9.164 -20.185 1.00 45.78 104 ALA A N 1
ATOM 786 C CA . ALA A 1 104 ? 0.804 8.966 -20.459 1.00 45.78 104 ALA A CA 1
ATOM 787 C C . ALA A 1 104 ? 0.435 7.479 -20.606 1.00 45.78 104 ALA A C 1
ATOM 789 O O . ALA A 1 104 ? -0.578 7.032 -20.072 1.00 45.78 104 ALA A O 1
ATOM 790 N N . ALA A 1 105 ? 1.287 6.683 -21.262 1.00 47.00 105 ALA A N 1
ATOM 791 C CA . ALA A 1 105 ? 1.084 5.239 -21.392 1.00 47.00 105 ALA A CA 1
ATOM 792 C C . ALA A 1 105 ? 1.252 4.504 -20.047 1.00 47.00 105 ALA A C 1
ATOM 794 O O . ALA A 1 105 ? 0.474 3.605 -19.733 1.00 47.00 105 ALA A O 1
ATOM 795 N N . LEU A 1 106 ? 2.213 4.925 -19.214 1.00 50.16 106 LEU A N 1
ATOM 796 C CA . LEU A 1 106 ? 2.396 4.413 -17.848 1.00 50.16 106 LEU A CA 1
ATOM 797 C C . LEU A 1 106 ? 1.254 4.828 -16.900 1.00 50.16 106 LEU A C 1
ATOM 799 O O . LEU A 1 106 ? 0.959 4.107 -15.951 1.00 50.16 106 LEU A O 1
ATOM 803 N N . GLN A 1 107 ? 0.605 5.974 -17.139 1.00 51.81 107 GLN A N 1
ATOM 804 C CA . GLN A 1 107 ? -0.582 6.425 -16.396 1.00 51.81 107 GLN A CA 1
ATOM 805 C C . GLN A 1 107 ? -1.863 5.656 -16.757 1.00 51.81 107 GLN A C 1
ATOM 807 O O . GLN A 1 107 ? -2.813 5.678 -15.977 1.00 51.81 107 GLN A O 1
ATOM 812 N N . ALA A 1 108 ? -1.882 4.981 -17.910 1.00 51.72 108 ALA A N 1
ATOM 813 C CA . ALA A 1 108 ? -2.994 4.153 -18.372 1.00 51.72 108 ALA A CA 1
ATOM 814 C C . ALA A 1 108 ? -2.900 2.686 -17.909 1.00 51.72 108 ALA A C 1
ATOM 816 O O . ALA A 1 108 ? -3.821 1.905 -18.152 1.00 51.72 108 ALA A O 1
ATOM 817 N N . LEU A 1 109 ? -1.795 2.288 -17.265 1.00 56.81 109 LEU A N 1
ATOM 818 C CA . LEU A 1 109 ? -1.655 0.938 -16.729 1.00 56.81 109 LEU A CA 1
ATOM 819 C C . LEU A 1 109 ? -2.551 0.747 -15.500 1.00 56.81 109 LEU A C 1
ATOM 821 O O . LEU A 1 109 ? -2.642 1.642 -14.657 1.00 56.81 109 LEU A O 1
ATOM 825 N N . PRO A 1 110 ? -3.177 -0.430 -15.353 1.00 64.12 110 PRO A N 1
ATOM 826 C CA . PRO A 1 110 ? -3.972 -0.718 -14.176 1.00 64.12 110 PRO A CA 1
ATOM 827 C C . PRO A 1 110 ? -3.058 -0.790 -12.943 1.00 64.12 110 PRO A C 1
ATOM 829 O O . PRO A 1 110 ? -2.039 -1.487 -12.943 1.00 64.12 110 PRO A O 1
ATOM 832 N N . TRP A 1 111 ? -3.437 -0.079 -11.878 1.00 75.94 111 TRP A N 1
ATOM 833 C CA . TRP A 1 111 ? -2.711 -0.031 -10.595 1.00 75.94 111 TRP A CA 1
ATOM 834 C C . TRP A 1 111 ? -2.563 -1.423 -9.969 1.00 75.94 111 TRP A C 1
ATOM 836 O O . TRP A 1 111 ? -1.585 -1.729 -9.288 1.00 75.94 111 TRP A O 1
ATOM 846 N N . ILE A 1 112 ? -3.503 -2.305 -10.305 1.00 79.31 112 ILE A N 1
ATOM 847 C CA . ILE A 1 112 ? -3.472 -3.730 -10.019 1.00 79.31 112 ILE A CA 1
ATOM 848 C C . ILE A 1 112 ? -3.404 -4.488 -11.343 1.00 79.31 112 ILE A C 1
ATOM 850 O O . ILE A 1 112 ? -4.341 -4.485 -12.134 1.00 79.31 112 ILE A O 1
ATOM 854 N N . SER A 1 113 ? -2.288 -5.176 -11.572 1.00 71.12 113 SER A N 1
ATOM 855 C CA . SER A 1 113 ? -2.046 -5.931 -12.806 1.00 71.12 113 SER A CA 1
ATOM 856 C C . SER A 1 113 ? -2.439 -7.410 -12.722 1.00 71.12 113 SER A C 1
ATOM 858 O O . SER A 1 113 ? -2.478 -8.084 -13.750 1.00 71.12 113 SER A O 1
ATOM 860 N N . ARG A 1 114 ? -2.699 -7.938 -11.515 1.00 79.88 114 ARG A N 1
ATOM 861 C CA . ARG A 1 114 ? -2.981 -9.362 -11.262 1.00 79.88 114 ARG A CA 1
ATOM 862 C C . ARG A 1 114 ? -3.979 -9.557 -10.123 1.00 79.88 114 ARG A C 1
ATOM 864 O O . ARG A 1 114 ? -3.921 -8.841 -9.122 1.00 79.88 114 ARG A O 1
ATOM 871 N N . LEU A 1 115 ? -4.843 -10.565 -10.244 1.00 84.44 115 LEU A N 1
ATOM 872 C CA . LEU A 1 115 ? -5.868 -10.867 -9.241 1.00 84.44 115 LEU A CA 1
ATOM 873 C C . LEU A 1 115 ? -5.257 -11.336 -7.912 1.00 84.44 115 LEU A C 1
ATOM 875 O O . LEU A 1 115 ? -5.770 -11.006 -6.846 1.00 84.44 115 LEU A O 1
ATOM 879 N N . GLU A 1 116 ? -4.130 -12.049 -7.950 1.00 86.12 116 GLU A N 1
ATOM 880 C CA . GLU A 1 116 ? -3.418 -12.487 -6.745 1.00 86.12 116 GLU A CA 1
ATOM 881 C C . GLU A 1 116 ? -2.898 -11.289 -5.944 1.00 86.12 116 GLU A C 1
ATOM 883 O O . GLU A 1 116 ? -2.975 -11.285 -4.715 1.00 86.12 116 GLU A O 1
ATOM 888 N N . HIS A 1 117 ? -2.426 -10.251 -6.644 1.00 85.88 117 HIS A N 1
ATOM 889 C CA . HIS A 1 117 ? -1.980 -9.007 -6.023 1.00 85.88 117 HIS A CA 1
ATOM 890 C C . HIS A 1 117 ? -3.163 -8.247 -5.413 1.00 85.88 117 HIS A C 1
ATOM 892 O O . HIS A 1 117 ? -3.070 -7.806 -4.273 1.00 85.88 117 HIS A O 1
ATOM 898 N N . ALA A 1 118 ? -4.302 -8.182 -6.115 1.00 89.50 118 ALA A N 1
ATOM 899 C CA . ALA A 1 118 ? -5.537 -7.603 -5.580 1.00 89.50 118 ALA A CA 1
ATOM 900 C C . ALA A 1 118 ? -5.977 -8.296 -4.281 1.00 89.50 118 ALA A C 1
ATOM 902 O O . ALA A 1 118 ? -6.300 -7.641 -3.293 1.00 89.50 118 ALA A O 1
ATOM 903 N N . ASN A 1 119 ? -5.943 -9.631 -4.270 1.00 91.19 119 ASN A N 1
ATOM 904 C CA . ASN A 1 119 ? -6.300 -10.429 -3.103 1.00 91.19 119 ASN A CA 1
ATOM 905 C C . ASN A 1 119 ? -5.311 -10.219 -1.942 1.00 91.19 119 ASN A C 1
ATOM 907 O O . ASN A 1 119 ? -5.731 -10.112 -0.793 1.00 91.19 119 ASN A O 1
ATOM 911 N N . TYR A 1 120 ? -4.003 -10.143 -2.219 1.00 92.44 120 TYR A N 1
ATOM 912 C CA . TYR A 1 120 ? -3.007 -9.789 -1.201 1.00 92.44 120 TYR A CA 1
ATOM 913 C C . TYR A 1 120 ? -3.298 -8.415 -0.588 1.00 92.44 120 TYR A C 1
ATOM 915 O O . TYR A 1 120 ? -3.431 -8.317 0.629 1.00 92.44 120 TYR A O 1
ATOM 923 N N . LEU A 1 121 ? -3.495 -7.391 -1.423 1.00 93.06 121 LEU A N 1
ATOM 924 C CA . LEU A 1 121 ? -3.790 -6.034 -0.962 1.00 93.06 121 LEU A CA 1
ATOM 925 C C . LEU A 1 121 ? -5.070 -5.978 -0.126 1.00 93.06 121 LEU A C 1
ATOM 927 O O . LEU A 1 121 ? -5.075 -5.363 0.933 1.00 93.06 121 LEU A O 1
ATOM 931 N N . GLY A 1 122 ? -6.128 -6.681 -0.537 1.00 94.69 122 GLY A N 1
ATOM 932 C CA . GLY A 1 122 ? -7.363 -6.764 0.243 1.00 94.69 122 GLY A CA 1
ATOM 933 C C . GLY A 1 122 ? -7.140 -7.295 1.665 1.00 94.69 122 GLY A C 1
ATOM 934 O O . GLY A 1 122 ? -7.686 -6.739 2.617 1.00 94.69 122 GLY A O 1
ATOM 935 N N . ARG A 1 123 ? -6.299 -8.327 1.840 1.00 95.81 123 ARG A N 1
ATOM 936 C CA . ARG A 1 123 ? -5.954 -8.852 3.177 1.00 95.81 123 ARG A CA 1
ATOM 937 C C . ARG A 1 123 ? -5.153 -7.846 3.997 1.00 95.81 123 ARG A C 1
ATOM 939 O O . ARG A 1 123 ? -5.461 -7.647 5.171 1.00 95.81 123 ARG A O 1
ATOM 946 N N . GLU A 1 124 ? -4.179 -7.190 3.375 1.00 97.62 124 GLU A N 1
ATOM 947 C CA . GLU A 1 124 ? -3.386 -6.154 4.035 1.00 97.62 124 GLU A CA 1
ATOM 948 C C . GLU A 1 124 ? -4.241 -4.970 4.481 1.00 97.62 124 GLU A C 1
ATOM 950 O O . GLU A 1 124 ? -4.103 -4.502 5.609 1.00 97.62 124 GLU A O 1
ATOM 955 N N . PHE A 1 125 ? -5.190 -4.529 3.656 1.00 97.81 125 PHE A N 1
ATOM 956 C CA . PHE A 1 125 ? -6.076 -3.429 4.014 1.00 97.81 125 PHE A CA 1
ATOM 957 C C . PHE A 1 125 ? -7.019 -3.780 5.162 1.00 97.81 125 PHE A C 1
ATOM 959 O O . PHE A 1 125 ? -7.261 -2.931 6.013 1.00 97.81 125 PHE A O 1
ATOM 966 N N . VAL A 1 126 ? -7.506 -5.022 5.245 1.00 98.06 126 VAL A N 1
ATOM 967 C CA . VAL A 1 126 ? -8.299 -5.478 6.399 1.00 98.06 126 VAL A CA 1
ATOM 968 C C . VAL A 1 126 ? -7.458 -5.473 7.679 1.00 98.06 126 VAL A C 1
ATOM 970 O O . VAL A 1 126 ? -7.932 -5.024 8.723 1.00 98.06 126 VAL A O 1
ATOM 973 N N . ARG A 1 127 ? -6.195 -5.917 7.616 1.00 97.88 127 ARG A N 1
ATOM 974 C CA . ARG A 1 127 ? -5.267 -5.858 8.762 1.00 97.88 127 ARG A CA 1
ATOM 975 C C . ARG A 1 127 ? -4.967 -4.416 9.172 1.00 97.88 127 ARG A C 1
ATOM 977 O O . ARG A 1 127 ? -4.983 -4.105 10.362 1.00 97.88 127 ARG A O 1
ATOM 984 N N . ALA A 1 128 ? -4.739 -3.539 8.199 1.00 97.88 128 ALA A N 1
ATOM 985 C CA . ALA A 1 128 ? -4.507 -2.117 8.419 1.00 97.88 128 ALA A CA 1
ATOM 986 C C . ALA A 1 128 ? -5.737 -1.434 9.042 1.00 97.88 128 ALA A C 1
ATOM 988 O O . ALA A 1 128 ? -5.603 -0.720 10.034 1.00 97.88 128 ALA A O 1
ATOM 989 N N . GLU A 1 129 ? -6.940 -1.706 8.529 1.00 98.25 129 GLU A N 1
ATOM 990 C CA . GLU A 1 129 ? -8.203 -1.215 9.091 1.00 98.25 129 GLU A CA 1
ATOM 991 C C . GLU A 1 129 ? -8.393 -1.686 10.535 1.00 98.25 129 GLU A C 1
ATOM 993 O O . GLU A 1 129 ? -8.685 -0.878 11.416 1.00 98.25 129 GLU A O 1
ATOM 998 N N . TYR A 1 130 ? -8.162 -2.972 10.808 1.00 97.88 130 TYR A N 1
ATOM 999 C CA . TYR A 1 130 ? -8.219 -3.515 12.164 1.00 97.88 130 TYR A CA 1
ATOM 1000 C C . TYR A 1 130 ? -7.252 -2.777 13.104 1.00 97.88 130 TYR A C 1
ATOM 1002 O O . TYR A 1 130 ? -7.645 -2.294 14.167 1.00 97.88 130 TYR A O 1
ATOM 1010 N N . ALA A 1 131 ? -5.991 -2.620 12.702 1.00 97.50 131 ALA A N 1
ATOM 1011 C CA . ALA A 1 131 ? -4.984 -1.922 13.496 1.00 97.50 131 ALA A CA 1
ATOM 1012 C C . ALA A 1 131 ? -5.305 -0.431 13.714 1.00 97.50 131 ALA A C 1
ATOM 1014 O O . ALA A 1 131 ? -4.985 0.144 14.761 1.00 97.50 131 ALA A O 1
ATOM 1015 N N . LEU A 1 132 ? -5.979 0.196 12.753 1.00 95.94 132 LEU A N 1
ATOM 1016 C CA . LEU A 1 132 ? -6.453 1.568 12.854 1.00 95.94 132 LEU A CA 1
ATOM 1017 C C . LEU A 1 132 ? -7.637 1.702 13.824 1.00 95.94 132 LEU A C 1
ATOM 1019 O O . LEU A 1 132 ? -7.661 2.633 14.628 1.00 95.94 132 LEU A O 1
ATOM 1023 N N . LEU A 1 133 ? -8.598 0.774 13.777 1.00 96.50 133 LEU A N 1
ATOM 1024 C CA . LEU A 1 133 ? -9.795 0.779 14.625 1.00 96.50 133 LEU A CA 1
ATOM 1025 C C . LEU A 1 133 ? -9.489 0.455 16.088 1.00 96.50 133 LEU A C 1
ATOM 1027 O O . LEU A 1 133 ? -10.043 1.090 16.983 1.00 96.50 133 LEU A O 1
ATOM 1031 N N . TYR A 1 134 ? -8.610 -0.517 16.326 1.00 97.00 134 TYR A N 1
ATOM 1032 C CA . TYR A 1 134 ? -8.322 -1.030 17.668 1.00 97.00 134 TYR A CA 1
ATOM 1033 C C . TYR A 1 134 ? -7.021 -0.488 18.265 1.00 97.00 134 TYR A C 1
ATOM 1035 O O . TYR A 1 134 ? -6.623 -0.903 19.350 1.00 97.00 134 TYR A O 1
ATOM 1043 N N . GLY A 1 135 ? -6.338 0.424 17.567 1.00 94.69 135 GLY A N 1
ATOM 1044 C CA . GLY A 1 135 ? -5.058 0.973 18.018 1.00 94.69 135 GLY A CA 1
ATOM 1045 C C . GLY A 1 135 ? -3.922 -0.054 18.059 1.00 94.69 135 GLY A C 1
ATOM 1046 O O . GLY A 1 135 ? -2.911 0.195 18.711 1.00 94.69 135 GLY A O 1
ATOM 1047 N N . ALA A 1 136 ? -4.071 -1.196 17.380 1.00 95.19 136 ALA A N 1
ATOM 1048 C CA . ALA A 1 136 ? -3.028 -2.213 17.304 1.00 95.19 136 ALA A CA 1
ATOM 1049 C C . ALA A 1 136 ? -1.876 -1.749 16.400 1.00 95.19 136 ALA A C 1
ATOM 1051 O O . ALA A 1 136 ? -2.030 -0.847 15.570 1.00 95.19 136 ALA A O 1
ATOM 1052 N N . GLU A 1 137 ? -0.712 -2.370 16.550 1.00 94.69 137 GLU A N 1
ATOM 1053 C CA . GLU A 1 137 ? 0.394 -2.188 15.615 1.00 94.69 137 GLU A CA 1
ATOM 1054 C C . GLU A 1 137 ? 0.041 -2.797 14.251 1.00 94.69 137 GLU A C 1
ATOM 1056 O O . GLU A 1 137 ? -0.553 -3.873 14.175 1.00 94.69 137 GLU A O 1
ATOM 1061 N N . TYR A 1 138 ? 0.394 -2.093 13.174 1.00 95.88 138 TYR A N 1
ATOM 1062 C CA . TYR A 1 138 ? 0.309 -2.620 11.817 1.00 95.88 138 TYR A CA 1
ATOM 1063 C C . TYR A 1 138 ? 1.719 -2.855 11.286 1.00 95.88 138 TYR A C 1
ATOM 1065 O O . TYR A 1 138 ? 2.515 -1.919 11.215 1.00 95.88 138 TYR A O 1
ATOM 1073 N N . VAL A 1 139 ? 1.990 -4.098 10.895 1.00 93.25 139 VAL A N 1
ATOM 1074 C CA . VAL A 1 139 ? 3.203 -4.504 10.187 1.00 93.25 139 VAL A CA 1
ATOM 1075 C C . VAL A 1 139 ? 2.751 -5.191 8.906 1.00 93.25 139 VAL A C 1
ATOM 1077 O O . VAL A 1 139 ? 2.008 -6.176 8.966 1.00 93.25 139 VAL A O 1
ATOM 1080 N N . GLN A 1 140 ? 3.164 -4.635 7.770 1.00 89.56 140 GLN A N 1
ATOM 1081 C CA . GLN A 1 140 ? 2.924 -5.224 6.457 1.00 89.56 140 GLN A CA 1
ATOM 1082 C C . GLN A 1 140 ? 3.694 -6.549 6.336 1.00 89.56 140 GLN A C 1
ATOM 1084 O O . GLN A 1 140 ? 4.832 -6.630 6.803 1.00 89.56 140 GLN A O 1
ATOM 1089 N N . ASP A 1 141 ? 3.053 -7.563 5.745 1.00 81.38 141 ASP A N 1
ATOM 1090 C CA . ASP A 1 141 ? 3.659 -8.889 5.500 1.00 81.38 141 ASP A CA 1
ATOM 1091 C C . ASP A 1 141 ? 4.778 -8.857 4.449 1.00 81.38 141 ASP A C 1
ATOM 1093 O O . ASP A 1 141 ? 4.591 -8.168 3.414 1.00 81.38 141 ASP A O 1
#

Sequence (141 aa):
MAAVLVAPGNCVNIHIIVNYYIIKLDREAREIVAEHYSNAINDKGLAVDDETGEVIGCRRGGAVRLPRRIFRGRTAKEISVRILEGEDAAAQQPAVGTDGPQQAALQALPWISRLEHANYLGREFVRAEYALLYGAEYVQD

Organism: Gonium pectorale (NCBI:txid33097)